Protein AF-A0A923SIC7-F1 (afdb_monomer_lite)

Organism: NCBI:txid1720253

Secondary structure (DSSP, 8-state):
--B--SSEEEEE-S--SS-EEEETTEEEE--TTEEEEE-TT--EEES-S---EEEEE-HHHHHHTT--HHHHHHHH-TTTS-SEEE--GGGG--

Sequence (94 aa):
MRHRHDAYMLLFVQETKGGDNLIDFRRYETVSGRMFLIGPGQAHQRQSLQEQGVLSFSEKFLQTTGITALEALILFGAVYQHPYLDLKKDLQQF

Radius of gyration: 13.01 Å; chains: 1; bounding box: 31×30×28 Å

Structure (mmCIF, N/CA/C/O backbone):
data_AF-A0A923SIC7-F1
#
_entry.id   AF-A0A923SIC7-F1
#
loop_
_atom_site.group_PDB
_atom_site.id
_atom_site.type_symbol
_atom_site.label_atom_id
_atom_site.label_alt_id
_atom_site.label_comp_id
_atom_site.label_asym_id
_atom_site.label_entity_id
_atom_site.label_seq_id
_atom_site.pdbx_PDB_ins_code
_atom_site.Cartn_x
_atom_site.Cartn_y
_atom_site.Cartn_z
_atom_site.occupancy
_atom_site.B_iso_or_equiv
_atom_site.auth_seq_id
_atom_site.auth_comp_id
_atom_site.auth_asym_id
_atom_site.auth_atom_id
_atom_site.pdbx_PDB_model_num
ATOM 1 N N . MET A 1 1 ? 14.918 -8.309 0.912 1.00 44.09 1 MET A N 1
ATOM 2 C CA . MET A 1 1 ? 14.381 -9.523 1.563 1.00 44.09 1 MET A CA 1
ATOM 3 C C . MET A 1 1 ? 12.875 -9.542 1.360 1.00 44.09 1 MET A C 1
ATOM 5 O O . MET A 1 1 ? 12.244 -8.501 1.518 1.00 44.09 1 MET A O 1
ATOM 9 N N . ARG A 1 2 ? 12.302 -10.673 0.943 1.00 56.66 2 ARG A N 1
ATOM 10 C CA . ARG A 1 2 ? 10.847 -10.834 0.877 1.00 56.66 2 ARG A CA 1
ATOM 11 C C . ARG A 1 2 ? 10.328 -10.931 2.306 1.00 56.66 2 ARG A C 1
ATOM 13 O O . ARG A 1 2 ? 10.847 -11.737 3.071 1.00 56.66 2 ARG A O 1
ATOM 20 N N . HIS A 1 3 ? 9.365 -10.102 2.669 1.00 59.22 3 HIS A N 1
ATOM 21 C CA . HIS A 1 3 ? 8.897 -10.009 4.044 1.00 59.22 3 HIS A CA 1
ATOM 22 C C . HIS A 1 3 ? 7.372 -9.901 4.068 1.00 59.22 3 HIS A C 1
ATOM 24 O O . HIS A 1 3 ? 6.765 -9.396 3.121 1.00 59.22 3 HIS A O 1
ATOM 30 N N . ARG A 1 4 ? 6.765 -10.471 5.112 1.00 54.84 4 ARG A N 1
ATOM 31 C CA . ARG A 1 4 ? 5.329 -10.393 5.387 1.00 54.84 4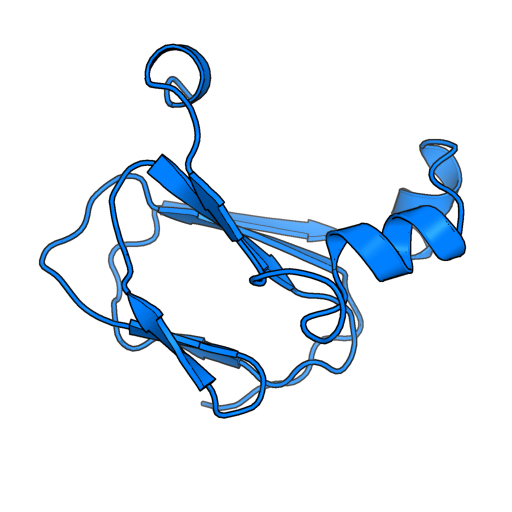 ARG A CA 1
ATOM 32 C C . ARG A 1 4 ? 5.159 -9.502 6.604 1.00 54.84 4 ARG A C 1
ATOM 34 O O . ARG A 1 4 ? 5.842 -9.721 7.601 1.00 54.84 4 ARG A O 1
ATOM 41 N N . HIS A 1 5 ? 4.270 -8.527 6.506 1.00 63.50 5 HIS A N 1
ATOM 42 C CA . HIS A 1 5 ? 3.871 -7.713 7.646 1.00 63.50 5 HIS A CA 1
ATOM 43 C C . HIS A 1 5 ? 2.479 -8.116 8.094 1.00 63.50 5 HIS A C 1
ATOM 45 O O . HIS A 1 5 ? 1.645 -8.497 7.271 1.00 63.50 5 HIS A O 1
ATOM 51 N N . ASP A 1 6 ? 2.240 -7.984 9.392 1.00 77.50 6 ASP A N 1
ATOM 52 C CA . ASP A 1 6 ? 0.903 -8.025 9.986 1.00 77.50 6 ASP A CA 1
ATOM 53 C C . ASP A 1 6 ? 0.318 -6.601 10.075 1.00 77.50 6 ASP A C 1
ATOM 55 O O . ASP A 1 6 ? -0.144 -6.132 11.112 1.00 77.50 6 ASP A O 1
ATOM 59 N N . ALA A 1 7 ? 0.481 -5.839 8.991 1.00 89.12 7 ALA A N 1
ATOM 60 C CA . ALA A 1 7 ? 0.101 -4.438 8.908 1.00 89.12 7 ALA A CA 1
ATOM 61 C C . ALA A 1 7 ? -0.318 -4.087 7.482 1.00 89.12 7 ALA A C 1
ATOM 63 O O . ALA A 1 7 ? 0.189 -4.655 6.512 1.00 89.12 7 ALA A O 1
ATOM 64 N N . TYR A 1 8 ? -1.213 -3.113 7.381 1.00 93.00 8 TYR A N 1
ATOM 65 C CA . TYR A 1 8 ? -1.489 -2.412 6.138 1.00 93.00 8 TYR A CA 1
ATOM 66 C C . TYR A 1 8 ? -0.372 -1.403 5.886 1.00 93.00 8 TYR A C 1
ATOM 68 O O . TYR A 1 8 ? 0.134 -0.788 6.829 1.00 93.00 8 TYR A O 1
ATOM 76 N N . MET A 1 9 ? 0.008 -1.224 4.625 1.00 92.12 9 MET A N 1
ATOM 77 C CA . MET A 1 9 ? 1.038 -0.274 4.227 1.00 92.12 9 MET A CA 1
ATOM 78 C C . MET A 1 9 ? 0.599 0.550 3.027 1.00 92.12 9 MET A C 1
ATOM 80 O O . MET A 1 9 ? 0.069 0.021 2.047 1.00 92.12 9 MET A O 1
ATOM 84 N N . LEU A 1 10 ? 0.907 1.840 3.100 1.00 92.19 10 LEU A N 1
ATOM 85 C CA . LEU A 1 10 ? 0.907 2.765 1.980 1.00 92.19 10 LEU A CA 1
ATOM 86 C C . LEU A 1 10 ? 2.355 3.117 1.666 1.00 92.19 10 LEU A C 1
ATOM 88 O O . LEU A 1 10 ? 3.105 3.542 2.547 1.00 92.19 10 LEU A O 1
ATOM 92 N N . LEU A 1 11 ? 2.745 2.931 0.414 1.00 90.06 11 LEU A N 1
ATOM 93 C CA . LEU A 1 11 ? 4.097 3.199 -0.057 1.00 90.06 11 LEU A CA 1
ATOM 94 C C . LEU A 1 11 ? 4.012 4.222 -1.179 1.00 90.06 11 LEU A C 1
ATOM 96 O O . LEU A 1 11 ? 3.425 3.950 -2.225 1.00 90.06 11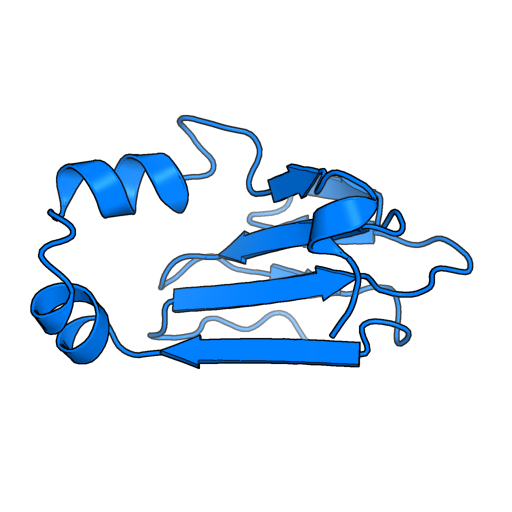 LEU A O 1
ATOM 100 N N . PHE A 1 12 ? 4.561 5.409 -0.938 1.00 89.88 12 PHE A N 1
ATOM 101 C CA . PHE A 1 12 ? 4.462 6.540 -1.851 1.00 89.88 12 PHE A CA 1
ATOM 102 C C . PHE A 1 12 ? 5.769 6.762 -2.614 1.00 89.88 12 PHE A C 1
ATOM 104 O O . PHE A 1 12 ? 6.852 6.875 -2.032 1.00 89.88 12 PHE A O 1
ATOM 111 N N . VAL A 1 13 ? 5.652 6.845 -3.937 1.00 87.88 13 VAL A N 1
ATOM 112 C CA . VAL A 1 13 ? 6.768 7.055 -4.858 1.00 87.88 13 VAL A CA 1
ATOM 113 C C . VAL A 1 13 ? 6.824 8.533 -5.247 1.00 87.88 13 VAL A C 1
ATOM 115 O O . VAL A 1 13 ? 6.035 8.988 -6.071 1.00 87.88 13 VAL A O 1
ATOM 118 N N . GLN A 1 14 ? 7.761 9.294 -4.675 1.00 76.94 14 GLN A N 1
ATOM 119 C CA . GLN A 1 14 ? 7.962 10.713 -5.015 1.00 76.94 14 GLN A CA 1
ATOM 120 C C . GLN A 1 14 ? 8.874 10.894 -6.229 1.00 76.94 14 GLN A C 1
ATOM 122 O O . GLN A 1 14 ? 8.515 11.574 -7.187 1.00 76.94 14 GLN A O 1
ATOM 127 N N . GLU A 1 15 ? 10.024 10.226 -6.234 1.00 68.75 15 GLU A N 1
ATOM 128 C CA . GLU A 1 15 ? 10.999 10.284 -7.319 1.00 68.75 15 GLU A CA 1
ATOM 129 C C . GLU A 1 15 ? 11.386 8.869 -7.744 1.00 68.75 15 GLU A C 1
ATOM 131 O O . GLU A 1 15 ? 11.405 7.938 -6.939 1.00 68.75 15 GLU A O 1
ATOM 136 N N . THR A 1 16 ? 11.683 8.687 -9.028 1.00 69.62 16 THR A N 1
ATOM 137 C CA . THR A 1 16 ? 12.093 7.388 -9.563 1.00 69.62 16 THR A CA 1
ATOM 138 C C . THR A 1 16 ? 13.173 7.561 -10.626 1.00 69.62 16 THR A C 1
ATOM 140 O O . THR A 1 16 ? 13.095 8.435 -11.487 1.00 69.62 16 THR A O 1
ATOM 143 N N . LYS A 1 17 ? 14.189 6.700 -10.582 1.00 68.56 17 LYS A N 1
ATOM 144 C CA . LYS A 1 17 ? 15.163 6.435 -11.649 1.00 68.56 17 LYS A CA 1
ATOM 145 C C . LYS A 1 17 ? 14.862 5.085 -12.317 1.00 68.56 17 LYS A C 1
ATOM 147 O O . LYS A 1 17 ? 15.766 4.450 -12.853 1.00 68.56 17 LYS A O 1
ATOM 152 N N . GLY A 1 18 ? 13.606 4.642 -12.243 1.00 74.19 18 GLY A N 1
ATOM 153 C CA . GLY A 1 18 ? 13.141 3.322 -12.657 1.00 74.19 18 GLY A CA 1
ATOM 154 C C . GLY A 1 18 ? 13.151 2.288 -11.525 1.00 74.19 18 GLY A C 1
ATOM 155 O O . GLY A 1 18 ? 13.618 2.540 -10.410 1.00 74.19 18 GLY A O 1
ATOM 156 N N . GLY A 1 19 ? 12.621 1.103 -11.833 1.00 83.25 19 GLY A N 1
ATOM 157 C CA . GLY A 1 19 ? 12.550 -0.049 -10.934 1.00 83.25 19 GLY A CA 1
ATOM 158 C C . GLY A 1 19 ? 11.137 -0.612 -10.797 1.00 83.25 19 GLY A C 1
ATOM 159 O O . GLY A 1 19 ? 10.178 -0.060 -11.333 1.00 83.25 19 GLY A O 1
ATOM 160 N N . ASP A 1 20 ? 11.035 -1.709 -10.048 1.00 86.88 20 ASP A N 1
ATOM 161 C CA . ASP A 1 20 ? 9.777 -2.409 -9.806 1.00 86.88 20 ASP A CA 1
ATOM 162 C C . ASP A 1 20 ? 9.510 -2.584 -8.307 1.00 86.88 20 ASP A C 1
ATOM 164 O O . ASP A 1 20 ? 10.420 -2.857 -7.509 1.00 86.88 20 ASP A O 1
ATOM 168 N N . ASN A 1 21 ? 8.229 -2.557 -7.952 1.00 87.56 21 ASN A N 1
ATOM 169 C CA . ASN A 1 21 ? 7.711 -3.137 -6.727 1.00 87.56 21 ASN A CA 1
ATOM 170 C C . ASN A 1 21 ? 7.080 -4.497 -7.049 1.00 87.56 21 ASN A C 1
ATOM 172 O O . ASN A 1 21 ? 6.161 -4.606 -7.863 1.00 87.56 21 ASN A O 1
ATOM 176 N N . LEU A 1 22 ? 7.596 -5.558 -6.435 1.00 89.00 22 LEU A N 1
ATOM 177 C CA . LEU A 1 22 ? 7.024 -6.891 -6.546 1.00 89.00 22 LEU A CA 1
ATOM 178 C C . LEU A 1 22 ? 6.019 -7.068 -5.418 1.00 89.00 22 LEU A C 1
ATOM 180 O O . LEU A 1 22 ? 6.430 -7.064 -4.264 1.00 89.00 22 LEU A O 1
ATOM 184 N N . ILE A 1 23 ? 4.746 -7.293 -5.735 1.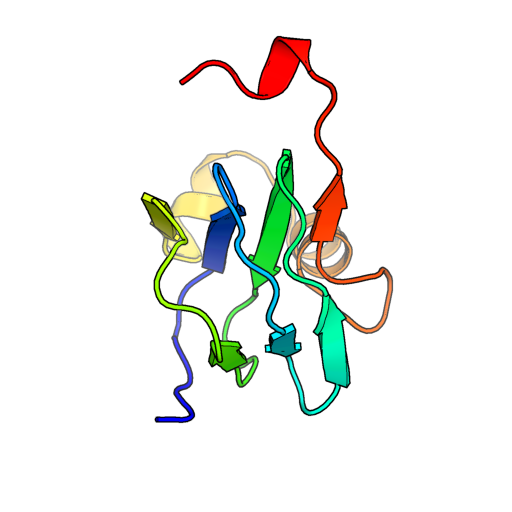00 88.75 23 ILE A N 1
ATOM 185 C CA . ILE A 1 23 ? 3.691 -7.607 -4.759 1.00 88.75 23 ILE A CA 1
ATOM 186 C C . ILE A 1 23 ? 3.047 -8.922 -5.190 1.00 88.75 23 IL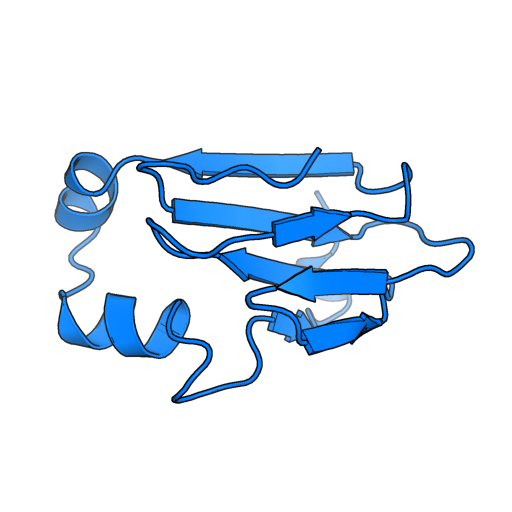E A C 1
ATOM 188 O O . ILE A 1 23 ? 2.624 -9.066 -6.336 1.00 88.75 23 ILE A O 1
ATOM 192 N N . ASP A 1 24 ? 3.051 -9.912 -4.298 1.00 89.00 24 ASP A N 1
ATOM 193 C CA . ASP A 1 24 ? 2.561 -11.271 -4.551 1.00 89.00 24 ASP A CA 1
ATOM 194 C C . ASP A 1 24 ? 3.084 -11.855 -5.871 1.00 89.00 24 ASP A C 1
ATOM 196 O O . ASP A 1 24 ? 2.353 -12.409 -6.687 1.00 89.00 24 ASP A O 1
ATOM 200 N N . PHE A 1 25 ? 4.405 -11.742 -6.060 1.00 88.19 25 PHE A N 1
ATOM 201 C CA . PHE A 1 25 ? 5.144 -12.238 -7.231 1.00 88.19 25 PHE A CA 1
ATOM 202 C C . PHE A 1 25 ? 4.815 -11.536 -8.561 1.00 88.19 25 PHE A C 1
ATOM 204 O O . PHE A 1 25 ? 5.373 -11.918 -9.589 1.00 88.19 25 PHE A O 1
ATOM 211 N N . ARG A 1 26 ? 3.975 -10.497 -8.562 1.00 89.19 26 ARG A N 1
ATOM 212 C CA . ARG A 1 26 ? 3.702 -9.662 -9.737 1.00 89.19 26 ARG A CA 1
ATOM 213 C C . ARG A 1 26 ? 4.542 -8.394 -9.685 1.00 89.19 26 ARG A C 1
ATOM 215 O O . ARG A 1 26 ? 4.677 -7.796 -8.621 1.00 89.19 26 ARG A O 1
ATOM 222 N N . ARG A 1 27 ? 5.122 -8.013 -10.824 1.00 89.62 27 ARG A N 1
ATOM 223 C CA . ARG A 1 27 ? 5.929 -6.794 -10.970 1.00 89.62 27 ARG A CA 1
ATOM 224 C C . ARG A 1 27 ? 5.037 -5.617 -11.325 1.00 89.62 27 ARG A C 1
ATOM 226 O O . ARG A 1 27 ? 4.206 -5.728 -12.224 1.00 89.62 27 ARG A O 1
ATOM 233 N N . TYR A 1 28 ? 5.264 -4.504 -10.647 1.00 89.50 28 TYR A N 1
ATOM 234 C CA . TYR A 1 28 ? 4.617 -3.234 -10.922 1.00 89.50 28 TYR A CA 1
ATOM 235 C C . TYR A 1 28 ? 5.676 -2.147 -11.004 1.00 89.50 28 TYR A C 1
ATOM 237 O O . TYR A 1 28 ? 6.499 -2.021 -10.100 1.00 89.50 28 TYR A O 1
ATOM 245 N N . GLU A 1 29 ? 5.635 -1.362 -12.072 1.00 89.00 29 GLU A N 1
ATOM 246 C CA . GLU A 1 29 ? 6.595 -0.287 -12.294 1.00 89.00 29 GLU A CA 1
ATOM 247 C C . GLU A 1 29 ? 6.493 0.784 -11.197 1.00 89.00 29 GLU A C 1
ATOM 249 O O . GLU A 1 29 ? 5.396 1.196 -10.797 1.00 89.00 29 GLU A O 1
ATOM 254 N N . THR A 1 30 ? 7.644 1.251 -10.724 1.00 88.19 30 THR A N 1
ATOM 255 C CA . THR A 1 30 ? 7.763 2.347 -9.761 1.00 88.19 30 THR A CA 1
ATOM 256 C C . THR A 1 30 ? 7.800 3.681 -10.512 1.00 88.19 30 THR A C 1
ATOM 258 O O . THR A 1 30 ? 8.856 4.106 -10.984 1.00 88.19 30 THR A O 1
ATOM 261 N N . VAL A 1 31 ? 6.649 4.355 -10.602 1.00 88.19 31 VAL A N 1
ATOM 262 C CA . VAL A 1 31 ? 6.495 5.673 -11.250 1.00 88.19 31 VAL A CA 1
ATOM 263 C C . VAL A 1 31 ? 6.199 6.771 -10.225 1.00 88.19 31 VAL A C 1
ATOM 265 O O . VAL A 1 31 ? 5.549 6.514 -9.215 1.00 88.19 31 VAL A O 1
ATOM 268 N N . SER A 1 32 ? 6.677 7.995 -10.471 1.00 88.00 32 SER A N 1
ATOM 269 C CA . SER A 1 32 ? 6.411 9.146 -9.593 1.00 88.00 32 SER A CA 1
ATOM 270 C C . SER A 1 32 ? 4.906 9.416 -9.481 1.00 88.00 32 SER A C 1
ATOM 272 O O . SER A 1 32 ? 4.175 9.342 -10.469 1.00 88.00 32 SER A O 1
ATOM 274 N N . GLY A 1 33 ? 4.444 9.693 -8.263 1.00 89.44 33 GLY A N 1
ATOM 275 C CA . GLY A 1 33 ? 3.034 9.873 -7.939 1.00 89.44 33 GLY A CA 1
ATOM 276 C C . GLY A 1 33 ? 2.273 8.570 -7.694 1.00 89.44 33 GLY A C 1
ATOM 277 O O . GLY A 1 33 ? 1.099 8.633 -7.337 1.00 89.44 33 GLY A O 1
ATOM 278 N N . ARG A 1 34 ? 2.897 7.395 -7.840 1.00 91.12 34 ARG A N 1
ATOM 279 C CA . ARG A 1 34 ? 2.251 6.120 -7.516 1.00 91.12 34 ARG A CA 1
ATOM 280 C C . ARG A 1 34 ? 2.251 5.877 -6.011 1.00 91.12 34 ARG A C 1
ATOM 282 O O . ARG A 1 34 ? 3.288 5.953 -5.354 1.00 91.12 34 ARG A O 1
ATOM 289 N N . MET A 1 35 ? 1.090 5.527 -5.476 1.00 91.56 35 MET A N 1
ATOM 290 C CA . MET A 1 35 ? 0.928 5.012 -4.123 1.00 91.56 35 MET A CA 1
ATOM 291 C C . MET A 1 35 ? 0.568 3.535 -4.200 1.00 91.56 35 MET A C 1
ATOM 293 O O . MET A 1 35 ? -0.477 3.194 -4.738 1.00 91.56 35 MET A O 1
ATOM 297 N N . PHE A 1 36 ? 1.409 2.660 -3.662 1.00 92.06 36 PHE A N 1
ATOM 298 C CA . PHE A 1 36 ? 1.109 1.239 -3.533 1.00 92.06 36 PHE A CA 1
ATOM 299 C C . PHE A 1 36 ? 0.331 0.963 -2.249 1.00 92.06 36 PHE A C 1
ATOM 301 O O . PHE A 1 36 ? 0.650 1.519 -1.196 1.00 92.06 36 PHE A O 1
ATOM 308 N N . LEU A 1 37 ? -0.659 0.079 -2.347 1.00 93.44 37 LEU A N 1
ATOM 309 C CA . LEU A 1 37 ? -1.494 -0.377 -1.244 1.00 93.44 37 LEU A CA 1
ATOM 310 C C . LEU A 1 37 ? -1.173 -1.847 -0.995 1.00 93.44 37 LEU A C 1
ATOM 312 O O . LEU A 1 37 ? -1.356 -2.684 -1.878 1.00 93.44 37 LEU A O 1
ATOM 316 N N . ILE A 1 38 ? -0.657 -2.153 0.193 1.00 91.44 38 ILE A N 1
ATOM 317 C CA . ILE A 1 38 ? -0.229 -3.507 0.549 1.00 91.44 38 ILE A CA 1
ATOM 318 C C . ILE A 1 38 ? -0.934 -3.917 1.838 1.00 91.44 38 ILE A C 1
ATOM 320 O O . ILE A 1 38 ? -0.785 -3.271 2.874 1.00 91.44 38 ILE A O 1
ATOM 324 N N . GLY A 1 39 ? -1.730 -4.976 1.760 1.00 92.12 39 GLY A N 1
ATOM 325 C CA . GLY A 1 39 ? -2.437 -5.558 2.891 1.00 92.12 39 GLY A CA 1
ATOM 326 C C . GLY A 1 39 ? -1.589 -6.556 3.692 1.00 92.12 39 GLY A C 1
ATOM 327 O O . GLY A 1 39 ? -0.550 -7.035 3.213 1.00 92.12 39 GLY A O 1
ATOM 328 N N . PRO A 1 40 ? -2.050 -6.923 4.901 1.00 90.31 40 PRO A N 1
ATOM 329 C CA . PRO A 1 40 ? -1.417 -7.944 5.726 1.00 90.31 40 PRO A CA 1
ATOM 330 C C . PRO A 1 40 ? -1.214 -9.266 4.980 1.00 90.31 40 PRO A C 1
ATOM 332 O O . PRO A 1 40 ? -2.054 -9.710 4.197 1.00 90.31 40 PRO A O 1
ATOM 335 N N . GLY A 1 41 ? -0.077 -9.915 5.224 1.00 87.81 41 GLY A N 1
ATOM 336 C CA . GLY A 1 41 ? 0.247 -11.218 4.635 1.00 87.81 41 GLY A CA 1
ATOM 337 C C . GLY A 1 41 ? 0.688 -11.194 3.165 1.00 87.81 41 GLY A C 1
ATOM 338 O O . GLY A 1 41 ? 1.272 -12.188 2.716 1.00 87.81 41 GLY A O 1
ATOM 339 N N . GLN A 1 42 ? 0.508 -10.082 2.443 1.00 88.94 42 GLN A N 1
ATOM 340 C CA . GLN A 1 42 ? 1.032 -9.933 1.087 1.00 88.94 42 GLN A CA 1
ATOM 341 C C . GLN A 1 42 ? 2.556 -9.889 1.107 1.00 88.94 42 GLN A C 1
ATOM 343 O O . GLN A 1 42 ? 3.194 -9.178 1.891 1.00 88.94 42 GLN A O 1
ATOM 348 N N . ALA A 1 43 ? 3.164 -10.677 0.229 1.00 87.88 43 ALA A N 1
ATOM 349 C CA . ALA A 1 43 ? 4.607 -10.743 0.162 1.00 87.88 43 ALA A CA 1
ATOM 350 C C . ALA A 1 43 ? 5.107 -9.725 -0.854 1.00 87.88 43 ALA A C 1
ATOM 352 O O . ALA A 1 43 ? 4.785 -9.834 -2.037 1.00 87.88 43 ALA A O 1
ATOM 353 N N . HIS A 1 44 ? 5.946 -8.791 -0.410 1.00 87.94 44 HIS A N 1
ATOM 354 C CA . HIS A 1 44 ? 6.452 -7.744 -1.285 1.00 87.94 44 HIS A CA 1
ATOM 355 C C . HIS A 1 44 ? 7.979 -7.602 -1.245 1.00 87.94 44 HIS A C 1
ATOM 357 O O . HIS A 1 44 ? 8.654 -7.995 -0.283 1.00 87.94 44 HIS A O 1
ATOM 363 N N . GLN A 1 45 ? 8.535 -7.088 -2.340 1.00 86.50 45 GLN A N 1
ATOM 364 C CA . GLN A 1 45 ? 9.950 -6.788 -2.499 1.00 86.50 45 GLN A CA 1
ATOM 365 C C . GLN A 1 45 ? 10.130 -5.578 -3.408 1.00 86.50 45 GLN A C 1
ATOM 367 O O . GLN A 1 45 ? 9.705 -5.575 -4.558 1.00 86.50 45 GLN A O 1
ATOM 372 N N . ARG A 1 46 ? 10.885 -4.606 -2.913 1.00 80.50 46 ARG A N 1
ATOM 373 C CA . ARG A 1 46 ? 11.247 -3.397 -3.645 1.00 80.50 46 ARG A CA 1
ATOM 374 C C . ARG A 1 46 ? 12.585 -3.595 -4.340 1.00 80.50 46 ARG A C 1
ATOM 376 O O . ARG A 1 46 ? 13.512 -4.132 -3.726 1.00 80.50 46 ARG A O 1
ATOM 383 N N . GLN A 1 47 ? 12.677 -3.197 -5.605 1.00 73.06 47 GLN A N 1
ATOM 384 C CA . GLN A 1 47 ? 13.935 -3.203 -6.364 1.00 73.06 47 GLN A CA 1
ATOM 385 C C . GLN A 1 47 ? 14.535 -1.797 -6.530 1.00 73.06 47 GLN A C 1
ATOM 387 O O . GLN A 1 47 ? 15.650 -1.680 -7.028 1.00 73.06 47 GLN A O 1
ATOM 392 N N . SER A 1 48 ? 13.849 -0.750 -6.054 1.00 65.38 48 SER A N 1
ATOM 393 C CA . SER A 1 48 ? 14.342 0.633 -6.017 1.00 65.38 48 SER A CA 1
ATOM 394 C C . SER A 1 48 ? 14.463 1.145 -4.575 1.00 65.38 48 SER A C 1
ATOM 396 O O . SER A 1 48 ? 13.689 0.752 -3.704 1.00 65.38 48 SER A O 1
ATOM 398 N N . LEU A 1 49 ? 15.455 2.006 -4.318 1.00 60.59 49 LEU A N 1
ATOM 399 C CA . LEU A 1 49 ? 15.731 2.638 -3.014 1.00 60.59 49 LEU A CA 1
ATOM 400 C C . LEU A 1 49 ? 15.188 4.079 -2.918 1.00 60.59 49 LEU A C 1
ATOM 402 O O . LEU A 1 49 ? 15.589 4.821 -2.030 1.00 60.59 49 LEU A O 1
ATOM 406 N N . GLN A 1 50 ? 14.334 4.507 -3.852 1.00 62.72 50 GLN A N 1
ATOM 407 C CA . GLN A 1 50 ? 13.973 5.926 -4.037 1.00 62.72 50 GLN A CA 1
ATOM 408 C C . GLN A 1 50 ? 12.559 6.287 -3.562 1.00 62.72 50 GLN A C 1
ATOM 410 O O . GLN A 1 50 ? 12.043 7.365 -3.841 1.00 62.72 50 GLN A O 1
ATOM 415 N N . GLU A 1 51 ? 11.935 5.391 -2.809 1.00 61.44 51 GLU A N 1
ATOM 416 C CA . GLU A 1 51 ? 10.663 5.642 -2.140 1.00 61.44 51 GLU A CA 1
ATOM 417 C C . GLU A 1 51 ? 10.919 6.481 -0.886 1.00 61.44 51 GLU A C 1
ATOM 419 O O . GLU A 1 51 ? 11.676 6.067 -0.008 1.00 61.44 51 GLU A O 1
ATOM 424 N N . GLN A 1 52 ? 10.306 7.660 -0.798 1.00 62.78 52 GLN A N 1
ATOM 425 C CA . GLN A 1 52 ? 10.549 8.579 0.319 1.00 62.78 52 GLN A CA 1
ATOM 426 C C . GLN A 1 52 ? 9.542 8.415 1.471 1.00 62.78 52 GLN A C 1
ATOM 428 O O . GLN A 1 52 ? 9.779 8.944 2.553 1.00 62.78 52 GLN A O 1
ATOM 433 N N . GLY A 1 53 ? 8.452 7.651 1.292 1.00 76.00 53 GLY A N 1
ATOM 434 C CA . GLY A 1 53 ? 7.412 7.512 2.316 1.00 76.00 53 GLY A CA 1
ATOM 435 C C . GLY A 1 53 ? 6.810 6.113 2.412 1.00 76.00 53 GLY A C 1
ATOM 436 O O . GLY A 1 53 ? 6.261 5.593 1.441 1.00 76.00 53 GLY A O 1
ATOM 437 N N . VAL A 1 54 ? 6.866 5.533 3.612 1.00 85.81 54 VAL A N 1
ATOM 438 C CA . VAL A 1 54 ? 6.106 4.335 3.987 1.00 85.81 54 VAL A CA 1
ATOM 439 C C . VAL A 1 54 ? 5.288 4.667 5.227 1.00 85.81 54 VAL A C 1
ATOM 441 O O . VAL A 1 54 ? 5.850 5.040 6.255 1.00 85.81 54 VAL A O 1
ATOM 444 N N . LEU A 1 55 ? 3.971 4.509 5.133 1.00 90.06 55 LEU A N 1
ATOM 445 C CA . LEU A 1 55 ? 3.068 4.558 6.275 1.00 90.06 55 LEU A CA 1
ATOM 4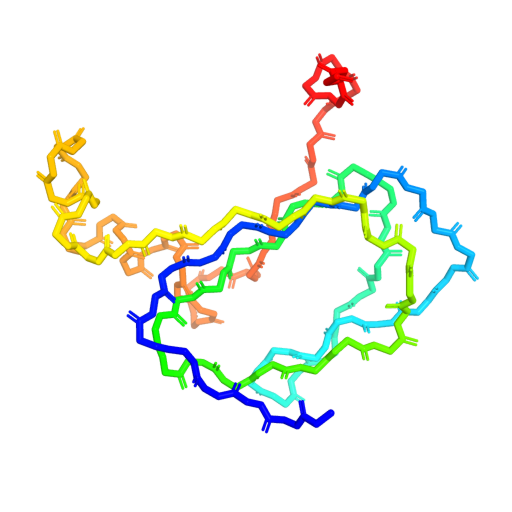46 C C . LEU A 1 55 ? 2.534 3.154 6.528 1.00 90.06 55 LEU A C 1
ATOM 448 O O . LEU A 1 55 ? 1.865 2.588 5.668 1.00 90.06 55 LEU A O 1
ATOM 452 N N . SER A 1 56 ? 2.793 2.623 7.719 1.00 91.50 56 SER A N 1
ATOM 453 C CA . SER A 1 56 ? 2.272 1.328 8.151 1.00 91.50 56 SER A CA 1
ATOM 454 C C . SER A 1 56 ? 1.313 1.508 9.318 1.00 91.50 56 SER A C 1
ATOM 456 O O . SER A 1 56 ? 1.599 2.267 10.245 1.00 91.50 56 SER A O 1
ATOM 458 N N . PHE A 1 57 ? 0.193 0.791 9.305 1.00 92.38 57 PHE A N 1
ATOM 459 C CA . PHE A 1 57 ? -0.791 0.830 10.384 1.00 92.38 57 PHE A CA 1
ATOM 460 C C . PHE A 1 57 ? -1.443 -0.535 10.615 1.00 92.38 57 PHE A C 1
ATOM 462 O O . PHE A 1 57 ? -1.503 -1.391 9.731 1.00 92.38 57 PHE A O 1
ATOM 469 N N . SER A 1 58 ? -1.909 -0.751 11.844 1.00 92.25 58 SER A N 1
ATOM 470 C CA . SER A 1 58 ? -2.540 -2.006 12.250 1.00 92.25 58 SER A CA 1
ATOM 471 C C . SER A 1 58 ? -3.991 -2.086 11.783 1.00 92.25 58 SER A C 1
ATOM 473 O O . SER A 1 58 ? -4.653 -1.070 11.562 1.00 92.25 58 SER A O 1
ATOM 475 N N . GLU A 1 59 ? -4.527 -3.303 11.725 1.00 89.38 59 GLU A N 1
ATOM 476 C CA . GLU A 1 59 ? -5.960 -3.515 11.507 1.00 89.38 59 GLU A CA 1
ATOM 477 C C . GLU A 1 59 ? -6.813 -2.805 12.568 1.00 89.38 59 GLU A C 1
ATOM 479 O O . GLU A 1 59 ? -7.827 -2.189 12.245 1.00 89.38 59 GLU A O 1
ATOM 484 N N . LYS A 1 60 ? -6.354 -2.790 13.827 1.00 90.62 60 LYS A N 1
ATOM 485 C CA . LYS A 1 60 ? -7.029 -2.070 14.913 1.00 90.62 60 LYS A CA 1
ATOM 486 C C . LYS A 1 60 ? -7.159 -0.574 14.620 1.00 90.62 60 LYS A C 1
ATOM 488 O O . LYS A 1 60 ? -8.193 0.004 14.930 1.00 90.62 60 LYS A O 1
ATOM 493 N N . PHE A 1 61 ? -6.136 0.056 14.038 1.00 92.62 61 PHE A N 1
ATOM 494 C CA . PHE A 1 61 ? -6.228 1.457 13.623 1.00 92.62 61 PHE A CA 1
ATOM 495 C C . PHE A 1 61 ? -7.224 1.625 12.474 1.00 92.62 61 PHE A C 1
ATOM 497 O O . PHE A 1 61 ? -8.077 2.506 12.545 1.00 92.62 61 PHE A O 1
ATOM 504 N N . LEU A 1 62 ? -7.180 0.750 11.465 1.00 91.38 62 LEU A N 1
ATOM 505 C CA . LEU A 1 62 ? -8.107 0.803 10.333 1.00 91.38 62 LEU A CA 1
ATOM 506 C C . LEU A 1 62 ? -9.572 0.744 10.797 1.00 91.38 62 LEU A C 1
ATOM 508 O O . LEU A 1 62 ? -10.385 1.549 10.351 1.00 91.38 62 LEU A O 1
ATOM 512 N N . GLN A 1 63 ? -9.885 -0.110 11.774 1.00 89.00 63 GLN A N 1
ATOM 513 C CA . GLN A 1 63 ? -11.223 -0.217 12.371 1.00 89.00 63 GLN A CA 1
ATOM 514 C C . GLN A 1 63 ? -11.709 1.088 13.031 1.00 89.00 63 GLN A C 1
ATOM 516 O O . GLN A 1 63 ? -12.913 1.311 13.120 1.00 89.00 63 GLN A O 1
ATOM 521 N N . THR A 1 64 ? -10.805 1.982 13.456 1.00 94.94 64 THR A N 1
ATOM 522 C CA . THR A 1 64 ? -11.187 3.300 14.008 1.00 94.94 64 THR A CA 1
ATOM 523 C C . THR A 1 64 ? -11.582 4.326 12.946 1.00 94.94 64 THR A C 1
ATOM 525 O O . THR A 1 64 ? -12.184 5.342 13.282 1.00 94.94 64 THR A O 1
ATOM 528 N N . THR A 1 65 ? -11.280 4.071 11.669 1.00 93.25 65 THR A N 1
ATOM 529 C CA . THR A 1 65 ? -11.567 4.999 10.558 1.00 93.25 65 THR A CA 1
ATOM 530 C C . THR A 1 65 ? -12.988 4.870 10.006 1.00 93.25 65 THR A C 1
ATOM 532 O O . THR A 1 65 ? -13.416 5.705 9.214 1.00 93.25 65 THR A O 1
ATOM 535 N N . GLY A 1 66 ? -13.718 3.821 10.401 1.00 92.50 66 GLY A N 1
ATOM 536 C CA . GLY A 1 66 ? -15.013 3.462 9.818 1.00 92.50 66 GLY A CA 1
ATOM 537 C C . GLY A 1 66 ? -14.920 2.646 8.524 1.00 92.50 66 GLY A C 1
ATOM 538 O O . GLY A 1 66 ? -15.956 2.202 8.038 1.00 92.50 66 GLY A O 1
ATOM 539 N N . ILE A 1 67 ? -13.711 2.396 7.998 1.00 91.31 67 ILE A N 1
ATOM 540 C CA . ILE A 1 67 ? -13.494 1.490 6.862 1.00 91.31 67 ILE A CA 1
ATOM 541 C C . ILE A 1 67 ? -13.908 0.067 7.252 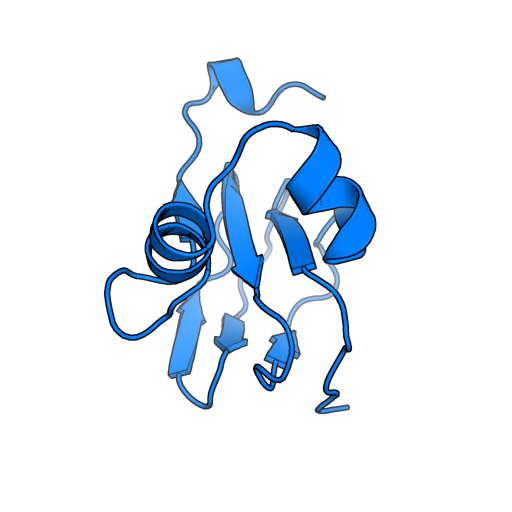1.00 91.31 67 ILE A C 1
ATOM 543 O O . ILE A 1 67 ? -13.421 -0.505 8.231 1.00 91.31 67 ILE A O 1
ATOM 547 N N . THR A 1 68 ? -14.804 -0.515 6.462 1.00 91.88 68 THR A N 1
ATOM 548 C CA . THR A 1 68 ? -15.282 -1.888 6.626 1.00 91.88 68 THR A CA 1
ATOM 549 C C . THR A 1 68 ? -14.256 -2.907 6.130 1.00 91.88 68 THR A C 1
ATOM 551 O O . THR A 1 68 ? -13.394 -2.616 5.301 1.00 91.88 68 THR A O 1
ATOM 554 N N . ALA A 1 69 ? -14.388 -4.159 6.576 1.00 88.25 69 ALA A N 1
ATOM 555 C CA . ALA A 1 69 ? -13.543 -5.250 6.089 1.00 88.25 69 ALA A CA 1
ATOM 556 C C . ALA A 1 69 ? -13.664 -5.466 4.566 1.00 88.25 69 ALA A C 1
ATOM 558 O O . ALA A 1 69 ? -12.679 -5.808 3.914 1.00 88.25 69 ALA A O 1
ATOM 559 N N . LEU A 1 70 ? -14.851 -5.240 3.985 1.00 89.75 70 LEU A N 1
ATOM 560 C CA . LEU A 1 70 ? -15.060 -5.341 2.538 1.00 89.75 70 LEU A CA 1
ATOM 561 C C . LEU A 1 70 ? -14.324 -4.226 1.786 1.00 89.75 70 LEU A C 1
ATOM 563 O O . LEU A 1 70 ? -13.663 -4.497 0.789 1.00 89.75 70 LEU A O 1
ATOM 567 N N . GLU A 1 71 ? -14.399 -2.987 2.267 1.00 91.00 71 GLU A N 1
ATOM 568 C CA . GLU A 1 71 ? -13.665 -1.865 1.672 1.00 91.00 71 GLU A CA 1
ATOM 569 C C . GLU A 1 71 ? -12.154 -2.064 1.798 1.00 91.00 71 GLU A C 1
ATOM 571 O O . GLU A 1 71 ? -11.431 -1.863 0.826 1.00 91.00 71 GLU A O 1
ATOM 576 N N . ALA A 1 72 ? -11.675 -2.543 2.949 1.00 90.19 72 ALA A N 1
ATOM 577 C CA . ALA A 1 72 ? -10.275 -2.911 3.131 1.00 90.19 72 ALA A CA 1
ATOM 578 C C . ALA A 1 72 ? -9.843 -3.995 2.127 1.00 90.19 72 ALA A C 1
ATOM 580 O O . ALA A 1 72 ? -8.794 -3.875 1.496 1.00 90.19 72 ALA A O 1
ATOM 581 N N . LEU A 1 73 ? -10.674 -5.022 1.923 1.00 88.06 73 LEU A N 1
ATOM 582 C CA . LEU A 1 73 ? -10.422 -6.072 0.937 1.00 88.06 73 LEU A CA 1
ATOM 583 C C . LEU A 1 73 ? -10.368 -5.522 -0.496 1.00 88.06 73 LEU A C 1
ATOM 585 O O . LEU A 1 73 ? -9.537 -5.970 -1.282 1.00 88.06 73 LEU A O 1
ATOM 589 N N . ILE A 1 74 ? -11.224 -4.560 -0.840 1.00 88.56 74 ILE A N 1
ATOM 590 C CA . ILE A 1 74 ? -11.229 -3.920 -2.163 1.00 88.56 74 ILE A CA 1
ATOM 591 C C . ILE A 1 74 ? -9.980 -3.050 -2.354 1.00 88.56 74 ILE A C 1
ATOM 593 O O . ILE A 1 74 ? -9.351 -3.123 -3.406 1.00 88.56 74 ILE A O 1
ATOM 597 N N . LEU A 1 75 ? -9.607 -2.258 -1.345 1.00 88.81 75 LEU A N 1
ATOM 598 C CA . LEU A 1 75 ? -8.480 -1.322 -1.408 1.00 88.81 75 LEU A CA 1
ATOM 599 C C . LEU A 1 75 ? -7.119 -2.030 -1.431 1.00 88.81 75 LEU A C 1
ATOM 601 O O . LEU A 1 75 ? -6.220 -1.618 -2.158 1.00 88.81 75 LEU A O 1
ATOM 605 N N . PHE A 1 76 ? -6.956 -3.085 -0.631 1.00 89.50 76 PHE A N 1
ATOM 606 C CA . PHE A 1 76 ? -5.668 -3.760 -0.432 1.00 89.50 76 PHE A CA 1
ATOM 607 C C . PHE A 1 76 ? -5.583 -5.132 -1.118 1.00 89.50 76 PHE A C 1
ATOM 609 O O . PHE A 1 76 ? -4.526 -5.761 -1.136 1.00 89.50 76 PHE A O 1
ATOM 616 N N . GLY A 1 77 ? -6.680 -5.625 -1.696 1.00 80.31 77 GLY A N 1
ATOM 617 C CA . GLY A 1 77 ? -6.718 -6.913 -2.376 1.00 80.31 77 GLY A CA 1
ATOM 618 C C . GLY A 1 77 ? -6.227 -6.829 -3.819 1.00 80.31 77 GLY A C 1
ATOM 619 O O . GLY A 1 77 ? -6.968 -6.424 -4.713 1.00 80.31 77 GLY A O 1
ATOM 620 N N . ALA A 1 78 ? -5.030 -7.362 -4.085 1.00 68.38 78 ALA A N 1
ATOM 621 C CA . ALA A 1 78 ? -4.458 -7.454 -5.439 1.00 68.38 78 ALA A CA 1
ATOM 622 C C . ALA A 1 78 ? -5.263 -8.337 -6.427 1.00 68.38 78 ALA A C 1
ATOM 624 O O . ALA A 1 78 ? -4.915 -8.437 -7.605 1.00 68.38 78 ALA A O 1
ATOM 625 N N . VAL A 1 79 ? -6.312 -9.019 -5.951 1.00 67.81 79 VAL A N 1
ATOM 626 C CA . VAL A 1 79 ? -7.254 -9.801 -6.771 1.00 67.81 79 VAL A CA 1
ATOM 627 C C . VAL A 1 79 ? -8.314 -8.905 -7.418 1.00 67.81 79 VAL A C 1
ATOM 629 O O . VAL A 1 79 ? -8.776 -9.218 -8.512 1.00 67.81 79 VAL A O 1
ATOM 632 N N . TYR A 1 80 ? -8.687 -7.800 -6.768 1.00 59.44 80 TYR A N 1
ATOM 633 C CA . TYR A 1 80 ? -9.809 -6.956 -7.189 1.00 59.44 80 TYR A CA 1
ATOM 634 C C . TYR A 1 80 ? -9.365 -5.718 -7.964 1.00 59.44 80 TYR A C 1
ATOM 636 O O . TYR A 1 80 ? -10.105 -5.241 -8.822 1.00 59.44 80 TYR A O 1
ATOM 644 N N . GLN A 1 81 ? -8.157 -5.218 -7.696 1.00 68.75 81 GLN A N 1
ATOM 645 C CA . GLN A 1 81 ? -7.559 -4.084 -8.395 1.00 68.75 81 GLN A CA 1
ATOM 646 C C . GLN A 1 81 ? -6.042 -4.254 -8.524 1.00 68.75 81 GLN A C 1
ATOM 648 O O . GLN A 1 81 ? -5.421 -5.090 -7.861 1.00 68.75 81 GLN A O 1
ATOM 653 N N . HIS A 1 82 ? -5.430 -3.437 -9.383 1.00 84.25 82 HIS A N 1
ATOM 654 C CA . HIS A 1 82 ? -3.992 -3.216 -9.299 1.00 84.25 82 HIS A CA 1
ATOM 655 C C . HIS A 1 82 ? -3.669 -2.631 -7.910 1.00 84.25 82 HIS A C 1
ATOM 657 O O . HIS A 1 82 ? -4.388 -1.735 -7.474 1.00 84.25 82 HIS A O 1
ATOM 663 N N . PRO A 1 83 ? -2.626 -3.106 -7.200 1.00 91.25 83 PRO A N 1
ATOM 664 C CA . PRO A 1 83 ? -2.345 -2.734 -5.808 1.00 91.25 83 PRO A CA 1
ATOM 665 C C . PRO A 1 83 ? -1.688 -1.348 -5.704 1.00 91.25 83 PRO A C 1
ATOM 667 O O . PRO A 1 83 ? -0.702 -1.158 -4.989 1.00 91.25 83 PRO A O 1
ATOM 670 N N . TYR A 1 84 ? -2.171 -0.389 -6.491 1.00 92.25 84 TYR A N 1
ATOM 671 C CA . TYR A 1 84 ? -1.677 0.972 -6.523 1.00 92.25 84 TYR A CA 1
ATOM 672 C C . TYR A 1 84 ? -2.721 1.965 -7.035 1.00 92.25 84 TYR A C 1
ATOM 674 O O . TYR A 1 84 ? -3.642 1.616 -7.770 1.00 92.25 84 TYR A O 1
ATOM 682 N N . LEU A 1 85 ? -2.502 3.231 -6.693 1.00 91.44 85 LEU A N 1
ATOM 683 C CA . LEU A 1 85 ? -3.184 4.394 -7.241 1.00 91.44 85 LEU A CA 1
ATOM 684 C C . LEU A 1 85 ? -2.142 5.343 -7.831 1.00 91.44 85 LEU A C 1
ATOM 686 O O . LEU A 1 85 ? -1.134 5.626 -7.186 1.00 91.44 85 LEU A O 1
ATOM 690 N N . ASP A 1 86 ? -2.403 5.868 -9.023 1.00 91.56 86 ASP A N 1
ATOM 691 C CA . ASP A 1 86 ? -1.610 6.962 -9.585 1.00 91.56 86 ASP A CA 1
ATOM 692 C C . ASP A 1 86 ? -2.239 8.287 -9.142 1.00 91.56 86 ASP A C 1
ATOM 694 O O . ASP A 1 86 ? -3.341 8.651 -9.564 1.00 91.56 86 ASP A O 1
ATOM 698 N N . LEU A 1 87 ? -1.569 8.984 -8.223 1.00 90.06 87 LEU A N 1
ATOM 699 C CA . LEU A 1 87 ? -2.069 10.228 -7.652 1.00 90.06 87 LEU A CA 1
ATOM 700 C C . LEU A 1 87 ? -2.012 11.354 -8.684 1.00 90.06 87 LEU A C 1
ATOM 702 O O . LEU A 1 87 ? -1.053 11.491 -9.447 1.00 90.06 87 LEU A O 1
ATOM 706 N N . LYS A 1 88 ? -3.022 12.222 -8.659 1.00 90.69 88 LYS A N 1
ATOM 707 C CA . LYS A 1 88 ? -3.008 13.477 -9.416 1.00 90.69 88 LYS A CA 1
ATOM 708 C C . LYS A 1 88 ? -1.935 14.420 -8.858 1.00 90.69 88 LYS A C 1
ATOM 710 O O . LYS A 1 88 ? -1.612 14.356 -7.678 1.00 90.69 88 LYS A O 1
ATOM 715 N N . LYS A 1 89 ? -1.401 15.315 -9.697 1.00 87.19 89 LYS A N 1
ATOM 716 C CA . LYS A 1 89 ? -0.282 16.215 -9.341 1.00 87.19 89 LYS A CA 1
ATOM 717 C C . LYS A 1 89 ? -0.547 17.098 -8.114 1.00 87.19 89 LYS A C 1
ATOM 719 O O . LYS A 1 89 ? 0.382 17.420 -7.385 1.00 87.19 89 LYS A O 1
ATOM 724 N N . ASP A 1 90 ? -1.793 17.497 -7.889 1.00 88.75 90 ASP A N 1
ATOM 725 C CA . ASP A 1 90 ? -2.232 18.275 -6.725 1.00 88.75 90 ASP A CA 1
ATOM 726 C C . ASP A 1 90 ? -2.168 17.478 -5.413 1.00 88.75 90 ASP A C 1
ATOM 728 O O . ASP A 1 90 ? -1.950 18.059 -4.358 1.00 88.75 90 ASP A O 1
ATOM 732 N N . LEU A 1 91 ? -2.280 16.151 -5.485 1.00 83.94 91 LEU A N 1
ATOM 733 C CA . LEU A 1 91 ? -2.201 15.239 -4.340 1.00 83.94 91 LEU A CA 1
ATOM 734 C C . LEU A 1 91 ? -0.781 14.710 -4.078 1.00 83.94 91 LEU A C 1
ATOM 736 O O . LEU A 1 91 ? -0.597 13.855 -3.219 1.00 83.94 91 LEU A O 1
ATOM 740 N N . GLN A 1 92 ? 0.217 15.175 -4.833 1.00 81.94 92 GLN A N 1
ATOM 741 C CA . GLN A 1 92 ? 1.615 14.745 -4.696 1.00 81.94 92 GLN A CA 1
ATOM 742 C C . GLN A 1 92 ? 2.453 15.685 -3.809 1.00 81.94 92 GLN A C 1
ATOM 744 O O . GLN A 1 92 ? 3.632 15.417 -3.594 1.00 81.94 92 GLN A O 1
ATOM 749 N N . GLN A 1 93 ? 1.872 16.782 -3.314 1.00 69.12 93 GLN A N 1
ATOM 750 C CA . GLN A 1 93 ? 2.563 17.782 -2.495 1.00 69.12 93 GLN A CA 1
ATOM 751 C C . GLN A 1 93 ? 2.463 17.393 -1.013 1.00 69.12 93 GLN A C 1
ATOM 753 O O . GLN A 1 93 ? 1.415 17.588 -0.400 1.00 69.12 93 GLN A O 1
ATOM 758 N N . PHE A 1 94 ? 3.539 16.827 -0.462 1.00 60.62 94 PHE A N 1
ATOM 759 C CA . PHE A 1 94 ? 3.697 16.518 0.964 1.00 60.62 94 PHE A CA 1
ATOM 760 C C . PHE A 1 94 ? 4.892 17.271 1.540 1.00 60.62 94 PHE A C 1
ATOM 762 O O . PHE A 1 94 ? 5.894 17.410 0.800 1.00 60.62 94 PHE A O 1
#

InterPro domains:
  IPR037923 Transcription regulator HTH-like [SSF51215] (2-67)

Foldseek 3Di:
DWDFDQWKKKWAQQDDPWFWKQWQNDTDIRDHQKIFIAHGPITIDTPDPRTPDMDIDHPVVVVVVVQDPVNSCCQHPCVNDPRIDRHDPVVSDD

pLDDT: mean 83.26, std 11.41, range [44.09, 94.94]